Protein AF-A0A5E4GG06-F1 (afdb_monomer_lite)

pLDDT: mean 76.17, std 17.56, range [43.88, 95.81]

Organism: Prunus dulcis (NCBI:txid3755)

Foldseek 3Di:
DDADPVDNQWDWDDDDQWIWIARNVVRDIDTDDGNDPPPPDDDDDDPPPPPPPDPPPDDDPPPPPDD

Structure (mmCIF, N/CA/C/O backbone):
data_AF-A0A5E4GG06-F1
#
_entry.id   AF-A0A5E4GG06-F1
#
loop_
_atom_site.group_PDB
_atom_site.id
_atom_site.type_symbol
_atom_site.label_atom_id
_atom_site.label_alt_id
_atom_site.label_comp_id
_atom_site.label_asym_id
_atom_site.label_entity_id
_atom_site.label_seq_id
_atom_site.pdbx_PDB_ins_code
_atom_site.Cartn_x
_atom_site.Cartn_y
_atom_site.Cartn_z
_atom_site.occupancy
_atom_site.B_iso_or_equiv
_atom_site.auth_seq_id
_atom_site.auth_comp_id
_atom_site.auth_asym_id
_atom_site.auth_atom_id
_atom_site.pdbx_PDB_model_num
ATOM 1 N N . VAL A 1 1 ? -6.912 -9.980 -3.298 1.00 88.50 1 VAL A N 1
ATOM 2 C CA . VAL A 1 1 ? -5.523 -9.646 -2.915 1.00 88.50 1 VAL A CA 1
ATOM 3 C C . VAL A 1 1 ? -4.719 -9.468 -4.191 1.00 88.50 1 VAL A C 1
ATOM 5 O O . VAL A 1 1 ? -4.998 -10.199 -5.134 1.00 88.50 1 VAL A O 1
ATOM 8 N N . ALA A 1 2 ? -3.820 -8.488 -4.254 1.00 93.38 2 ALA A N 1
ATOM 9 C CA . ALA A 1 2 ? -2.978 -8.216 -5.421 1.00 93.38 2 ALA A CA 1
ATOM 10 C C . ALA A 1 2 ? -1.588 -7.734 -4.980 1.00 93.38 2 ALA A C 1
ATOM 12 O O . ALA A 1 2 ? -1.484 -7.064 -3.958 1.00 93.38 2 ALA A O 1
ATOM 13 N N . MET A 1 3 ? -0.551 -8.072 -5.744 1.00 95.12 3 MET A N 1
ATOM 14 C CA . MET A 1 3 ? 0.813 -7.556 -5.558 1.00 95.12 3 MET A CA 1
ATOM 15 C C . MET A 1 3 ? 1.013 -6.306 -6.417 1.00 95.12 3 MET A C 1
ATOM 17 O O . MET A 1 3 ? 0.418 -6.216 -7.495 1.00 95.12 3 MET A O 1
ATOM 21 N N . ASP A 1 4 ? 1.832 -5.359 -5.964 1.00 93.12 4 ASP A N 1
ATOM 22 C CA . ASP A 1 4 ? 2.222 -4.223 -6.802 1.00 93.12 4 ASP A CA 1
ATOM 23 C C . ASP A 1 4 ? 3.148 -4.691 -7.948 1.00 93.12 4 ASP A C 1
ATOM 25 O O . ASP A 1 4 ? 4.091 -5.447 -7.708 1.00 93.12 4 ASP A O 1
ATOM 29 N N . PRO A 1 5 ? 2.897 -4.278 -9.205 1.00 92.88 5 PRO A N 1
ATOM 30 C CA . PRO A 1 5 ? 3.682 -4.722 -10.359 1.00 92.88 5 PRO A CA 1
ATOM 31 C C . PRO A 1 5 ? 5.088 -4.107 -10.431 1.00 92.88 5 PRO A C 1
ATOM 33 O O . PRO A 1 5 ? 5.927 -4.609 -11.174 1.00 92.88 5 PRO A O 1
ATOM 36 N N . ASN A 1 6 ? 5.341 -3.023 -9.697 1.00 94.50 6 ASN A N 1
ATOM 37 C CA . ASN A 1 6 ? 6.617 -2.311 -9.657 1.00 94.50 6 ASN A CA 1
ATOM 38 C C . ASN A 1 6 ? 7.352 -2.500 -8.321 1.00 94.50 6 ASN A C 1
ATOM 40 O O . ASN A 1 6 ? 8.520 -2.128 -8.219 1.00 94.50 6 ASN A O 1
ATOM 44 N N . ASN A 1 7 ? 6.681 -3.033 -7.293 1.00 93.88 7 ASN A N 1
ATOM 45 C CA . ASN A 1 7 ? 7.248 -3.230 -5.965 1.00 93.88 7 ASN A CA 1
ATOM 46 C C . ASN A 1 7 ? 6.761 -4.535 -5.310 1.00 93.88 7 ASN A C 1
ATOM 48 O O . ASN A 1 7 ? 5.671 -4.612 -4.747 1.00 93.88 7 ASN A O 1
ATOM 52 N N . GLU A 1 8 ? 7.619 -5.552 -5.310 1.00 94.69 8 GLU A N 1
ATOM 53 C CA . GLU A 1 8 ? 7.320 -6.878 -4.753 1.00 94.69 8 GLU A CA 1
ATOM 54 C C . GLU A 1 8 ? 7.077 -6.901 -3.233 1.00 94.69 8 GLU A C 1
ATOM 56 O O . GLU A 1 8 ? 6.522 -7.870 -2.717 1.00 94.69 8 GLU A O 1
ATOM 61 N N . ASP A 1 9 ? 7.406 -5.825 -2.512 1.00 95.81 9 ASP A N 1
ATOM 62 C CA . ASP A 1 9 ? 7.143 -5.713 -1.076 1.00 95.81 9 ASP A CA 1
ATOM 63 C C . ASP A 1 9 ? 5.735 -5.193 -0.758 1.00 95.81 9 ASP A C 1
ATOM 65 O O . ASP A 1 9 ? 5.336 -5.190 0.410 1.00 95.81 9 ASP A O 1
ATOM 69 N N . ILE A 1 10 ? 4.979 -4.719 -1.754 1.00 95.62 10 ILE A N 1
ATOM 70 C CA . ILE A 1 10 ? 3.671 -4.090 -1.548 1.00 95.62 10 ILE A CA 1
ATOM 71 C C . ILE A 1 10 ? 2.530 -5.047 -1.907 1.00 95.62 10 ILE A C 1
ATOM 73 O O . ILE A 1 10 ? 2.420 -5.558 -3.022 1.00 95.62 10 ILE A O 1
ATOM 77 N N . LEU A 1 11 ? 1.628 -5.236 -0.943 1.00 95.19 11 LEU A N 1
ATOM 78 C CA . LEU A 1 11 ? 0.431 -6.063 -1.036 1.00 95.19 11 LEU A CA 1
ATOM 79 C C . LEU A 1 11 ? -0.830 -5.215 -0.870 1.00 95.19 11 LEU A C 1
ATOM 81 O O . LEU A 1 11 ? -1.037 -4.571 0.160 1.00 95.19 11 LEU A O 1
ATOM 85 N N . TYR A 1 12 ? -1.731 -5.301 -1.840 1.00 94.25 12 TYR A N 1
ATOM 86 C CA . TYR A 1 12 ? -3.054 -4.700 -1.781 1.00 94.25 12 TYR A CA 1
ATOM 87 C C . TYR A 1 12 ? -4.107 -5.714 -1.332 1.00 94.25 12 TYR A C 1
ATOM 89 O O . TYR A 1 12 ? -4.289 -6.793 -1.913 1.00 94.25 12 TYR A O 1
ATOM 97 N N . LEU A 1 13 ? -4.851 -5.345 -0.294 1.00 92.94 13 LEU A N 1
ATOM 98 C CA . LEU A 1 13 ? -5.884 -6.168 0.325 1.00 92.94 13 LEU A CA 1
ATOM 99 C C . LEU A 1 13 ? -7.204 -5.407 0.371 1.00 92.94 13 LEU A C 1
ATOM 101 O O . LEU A 1 13 ? -7.240 -4.210 0.627 1.00 92.94 13 LEU A O 1
ATOM 105 N N . SER A 1 14 ? -8.305 -6.120 0.157 1.00 91.44 14 SER A N 1
ATOM 106 C CA . SER A 1 14 ? -9.647 -5.604 0.415 1.00 91.44 14 SER A CA 1
ATOM 107 C C . SER A 1 14 ? -10.238 -6.422 1.550 1.00 91.44 14 SER A C 1
ATOM 109 O O . SER A 1 14 ? -10.338 -7.644 1.436 1.00 91.44 14 SER A O 1
ATOM 111 N N . ILE A 1 15 ? -10.572 -5.760 2.656 1.00 88.00 15 ILE A N 1
ATOM 112 C CA . ILE A 1 15 ? -11.183 -6.393 3.826 1.00 88.00 15 ILE A CA 1
ATOM 113 C C . ILE A 1 15 ? -12.453 -5.616 4.155 1.00 88.00 15 ILE A C 1
ATOM 115 O O . ILE A 1 15 ? -12.420 -4.443 4.533 1.00 88.00 15 ILE A O 1
ATOM 119 N N . GLY A 1 16 ? -13.599 -6.276 3.982 1.00 87.69 16 GLY A N 1
ATOM 120 C CA . GLY A 1 16 ? -14.907 -5.655 4.159 1.00 87.69 16 GLY A CA 1
ATOM 121 C C . GLY A 1 16 ? -15.117 -4.500 3.182 1.00 87.69 16 GLY A C 1
ATOM 122 O O . GLY A 1 16 ? -15.311 -4.719 1.987 1.00 87.69 16 GLY A O 1
ATOM 123 N N . ARG A 1 17 ? -15.117 -3.270 3.704 1.00 87.06 17 ARG A N 1
ATOM 124 C CA . ARG A 1 17 ? -15.259 -2.049 2.899 1.00 87.06 17 ARG A CA 1
ATOM 125 C C . ARG A 1 17 ? -13.952 -1.307 2.697 1.00 87.06 17 ARG A C 1
ATOM 127 O O . ARG A 1 17 ? -13.935 -0.371 1.919 1.00 87.06 17 ARG A O 1
ATOM 134 N N . HIS A 1 18 ? -12.868 -1.695 3.345 1.00 88.50 18 HIS A N 1
ATOM 135 C CA . HIS A 1 18 ? -11.632 -0.933 3.261 1.00 88.50 18 HIS A CA 1
ATOM 136 C C . HIS A 1 18 ? -10.651 -1.614 2.315 1.00 88.50 18 HIS A C 1
ATOM 138 O O . HIS A 1 18 ? -10.549 -2.844 2.258 1.00 88.50 18 HIS A O 1
ATOM 144 N N . PHE A 1 19 ? -9.929 -0.790 1.572 1.00 91.38 19 PHE A N 1
ATOM 145 C CA . PHE A 1 19 ? -8.754 -1.183 0.822 1.00 91.38 19 PHE A CA 1
ATOM 146 C C . PHE A 1 19 ? -7.520 -0.791 1.622 1.00 91.38 19 PHE A C 1
ATOM 148 O O . PHE A 1 19 ? -7.399 0.341 2.094 1.00 91.38 19 PHE A O 1
ATOM 155 N N . PHE A 1 20 ? -6.607 -1.741 1.755 1.00 92.50 20 PHE A N 1
ATOM 156 C CA . PHE A 1 20 ? -5.364 -1.608 2.487 1.00 92.50 20 PHE A CA 1
ATOM 157 C C . PHE A 1 20 ? -4.193 -1.800 1.536 1.00 92.50 20 PHE A C 1
ATOM 159 O O . PHE A 1 20 ? -4.220 -2.680 0.674 1.00 92.50 20 PHE A O 1
ATOM 166 N N . MET A 1 21 ? -3.153 -1.011 1.751 1.00 94.44 21 MET A N 1
ATOM 167 C CA . MET A 1 21 ? -1.813 -1.242 1.246 1.00 94.44 21 MET A CA 1
ATOM 168 C C . MET A 1 21 ? -0.958 -1.715 2.419 1.00 94.44 21 MET A C 1
ATOM 170 O O . MET A 1 21 ? -0.923 -1.070 3.466 1.00 94.44 21 MET A O 1
ATOM 174 N N . CYS A 1 22 ? -0.298 -2.852 2.263 1.00 95.12 22 CYS A N 1
ATOM 175 C CA . CYS A 1 22 ? 0.5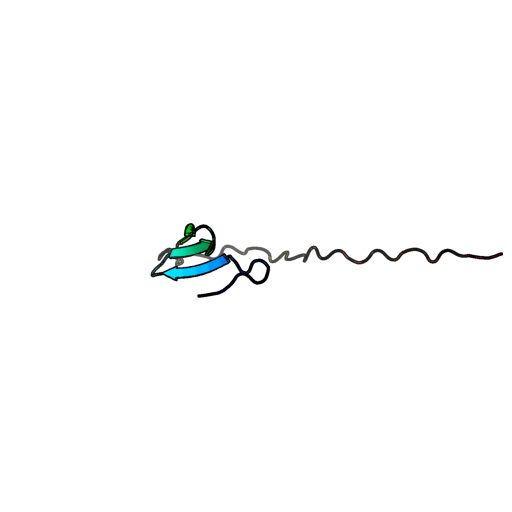90 -3.424 3.261 1.00 95.12 22 CYS A CA 1
ATOM 176 C C . CYS A 1 22 ? 1.987 -3.536 2.666 1.00 95.12 22 CYS A C 1
ATOM 178 O O . CYS A 1 22 ? 2.146 -4.069 1.571 1.00 95.12 22 CYS A O 1
ATOM 180 N N . ASN A 1 23 ? 2.993 -3.054 3.387 1.00 95.25 23 ASN A N 1
ATOM 181 C CA . ASN A 1 23 ? 4.380 -3.344 3.065 1.00 95.25 23 ASN A CA 1
ATOM 182 C C . ASN A 1 23 ? 4.808 -4.591 3.852 1.00 95.25 23 ASN A C 1
ATOM 184 O O . ASN A 1 23 ? 4.889 -4.572 5.082 1.00 95.25 23 ASN A O 1
ATOM 188 N N . ILE A 1 24 ? 5.060 -5.689 3.144 1.00 93.31 24 IL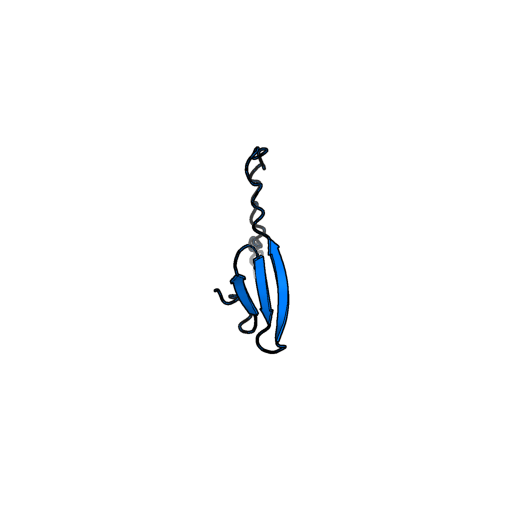E A N 1
ATOM 189 C CA . ILE A 1 24 ? 5.296 -7.013 3.728 1.00 93.31 24 ILE A CA 1
ATOM 190 C C . ILE A 1 24 ? 6.614 -7.048 4.510 1.00 93.31 24 ILE A C 1
ATOM 192 O O . ILE A 1 24 ? 6.690 -7.744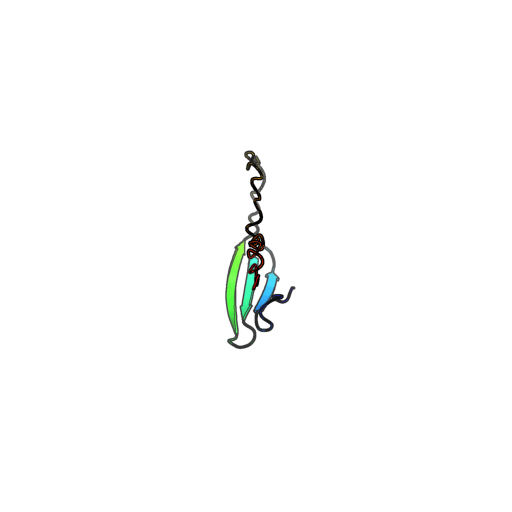 5.528 1.00 93.31 24 ILE A O 1
ATOM 196 N N . LEU A 1 25 ? 7.627 -6.299 4.067 1.00 94.00 25 LEU A N 1
ATOM 197 C CA . LEU A 1 25 ? 8.945 -6.239 4.698 1.00 94.00 25 LEU A CA 1
ATOM 198 C C . LEU A 1 25 ? 8.884 -5.512 6.047 1.00 94.00 25 LEU A C 1
ATOM 200 O O . LEU A 1 25 ? 9.296 -6.044 7.074 1.00 94.00 25 LEU A O 1
ATOM 204 N N . THR A 1 26 ? 8.311 -4.309 6.051 1.00 93.06 26 THR A N 1
ATOM 205 C CA . THR A 1 26 ? 8.219 -3.439 7.238 1.00 93.06 26 THR A CA 1
ATOM 206 C C . THR A 1 26 ? 7.012 -3.732 8.123 1.00 93.06 26 THR A C 1
ATOM 208 O O . THR A 1 26 ? 6.921 -3.199 9.225 1.00 93.06 26 THR A O 1
ATOM 211 N N . LYS A 1 27 ? 6.074 -4.565 7.650 1.00 90.94 27 LYS A N 1
ATOM 212 C CA . LYS A 1 27 ? 4.782 -4.855 8.296 1.00 90.94 27 LYS A CA 1
ATOM 213 C C . LYS A 1 27 ? 3.915 -3.614 8.519 1.00 90.94 27 LYS A C 1
ATOM 215 O O . LYS A 1 27 ? 3.039 -3.626 9.383 1.00 90.94 27 LYS A O 1
ATOM 220 N N . SER A 1 28 ? 4.147 -2.550 7.753 1.00 91.88 28 SER A N 1
ATOM 221 C CA . SER A 1 28 ? 3.359 -1.324 7.840 1.00 91.88 28 SER A CA 1
ATOM 222 C C . SER A 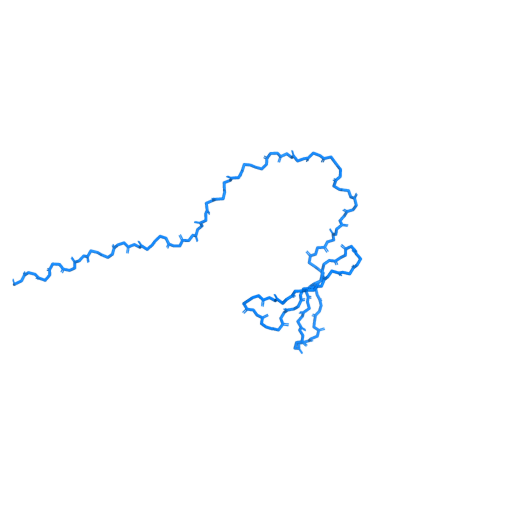1 28 ? 2.076 -1.441 7.016 1.00 91.88 28 SER A C 1
ATOM 224 O O . SER A 1 28 ? 2.059 -2.046 5.944 1.00 91.88 28 SER A O 1
ATOM 226 N N . TRP A 1 29 ? 0.990 -0.872 7.539 1.00 92.56 29 TRP A N 1
ATOM 227 C CA . TRP A 1 29 ? -0.340 -0.917 6.934 1.00 92.56 29 TRP A CA 1
ATOM 228 C C . TRP A 1 29 ? -0.861 0.498 6.725 1.00 92.56 29 TRP A C 1
ATOM 230 O O . TRP A 1 29 ? -0.752 1.341 7.615 1.00 92.56 29 TRP A O 1
ATOM 240 N N . LEU A 1 30 ? -1.472 0.737 5.569 1.00 91.50 30 LEU A N 1
ATOM 241 C CA . LEU A 1 30 ? -2.110 1.996 5.216 1.00 91.50 30 LEU A CA 1
ATOM 242 C C . LEU A 1 30 ? -3.502 1.727 4.647 1.00 91.50 30 LEU A C 1
ATOM 244 O O . LEU A 1 30 ? -3.660 0.911 3.740 1.00 91.50 30 LEU A O 1
ATOM 248 N N . VAL A 1 31 ? -4.514 2.430 5.153 1.00 90.62 31 VAL A N 1
ATOM 249 C CA . VAL A 1 31 ? -5.850 2.442 4.543 1.00 90.62 31 VAL A CA 1
ATOM 250 C C 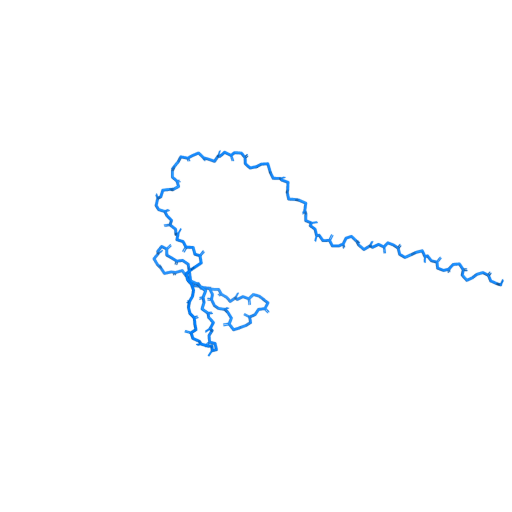. VAL A 1 31 ? -5.818 3.414 3.372 1.00 90.62 31 VAL A C 1
ATOM 252 O O . VAL A 1 31 ? -5.540 4.594 3.565 1.00 90.62 31 VAL A O 1
ATOM 255 N N . ILE A 1 32 ? -6.085 2.918 2.166 1.00 91.94 32 ILE A N 1
ATOM 256 C CA . ILE A 1 32 ? -5.986 3.716 0.934 1.00 91.94 32 ILE A CA 1
ATOM 257 C C . ILE A 1 32 ? -7.347 4.128 0.377 1.00 91.94 32 ILE A C 1
ATOM 259 O O . ILE A 1 32 ? -7.438 5.124 -0.331 1.00 91.94 32 ILE A O 1
ATOM 263 N N . ALA A 1 33 ? -8.407 3.383 0.689 1.00 85.56 33 ALA A N 1
ATOM 264 C CA . ALA A 1 33 ? -9.762 3.750 0.300 1.00 85.56 33 ALA A CA 1
ATOM 265 C C . ALA A 1 33 ? -10.798 3.056 1.185 1.00 85.56 33 ALA A C 1
ATOM 267 O O . ALA A 1 33 ? -10.587 1.940 1.662 1.00 85.56 33 ALA A O 1
ATOM 268 N N . GLU A 1 34 ? -11.953 3.693 1.336 1.00 85.69 34 GLU A N 1
ATOM 269 C CA . GLU A 1 34 ? -13.154 3.083 1.889 1.00 85.69 34 GLU A CA 1
ATOM 270 C C . GLU A 1 34 ? -14.224 3.012 0.798 1.00 85.69 34 GLU A C 1
ATOM 272 O O . GLU A 1 34 ? -14.534 3.987 0.116 1.00 85.69 34 GLU A O 1
ATOM 277 N N . LYS A 1 35 ? -14.781 1.821 0.611 1.00 76.19 35 LYS A N 1
ATOM 278 C CA . LYS A 1 35 ? -15.942 1.557 -0.222 1.00 76.19 35 LYS A CA 1
ATOM 279 C C . LYS A 1 35 ? -17.159 2.085 0.519 1.00 76.19 35 LYS A C 1
ATOM 281 O O . LYS A 1 35 ? -17.835 1.351 1.248 1.00 76.19 35 LYS A O 1
ATOM 286 N N . ASP A 1 36 ? -17.399 3.373 0.341 1.00 72.81 36 ASP A N 1
ATOM 287 C CA . ASP A 1 36 ? -18.556 4.026 0.913 1.00 72.81 36 ASP A CA 1
ATOM 288 C C . ASP A 1 36 ? -19.848 3.404 0.352 1.00 72.81 36 ASP A C 1
ATOM 290 O O . ASP A 1 36 ? -19.923 3.014 -0.818 1.00 72.81 36 ASP A O 1
ATOM 294 N N . ARG A 1 37 ? -20.880 3.262 1.191 1.00 57.75 37 ARG A N 1
ATOM 295 C CA . ARG A 1 37 ? -22.181 2.698 0.765 1.00 57.75 37 ARG A CA 1
ATOM 296 C C . ARG A 1 37 ? -23.051 3.721 0.023 1.00 57.75 37 ARG A C 1
ATOM 298 O O . ARG A 1 37 ? -24.125 3.368 -0.454 1.00 57.75 37 ARG A O 1
ATOM 305 N N . HIS A 1 38 ? -22.571 4.956 -0.108 1.00 52.97 38 HIS A N 1
ATOM 306 C CA . HIS A 1 38 ? -23.238 6.068 -0.776 1.00 52.97 38 HIS A CA 1
ATOM 307 C C . HIS A 1 38 ? -22.559 6.414 -2.113 1.00 52.97 38 HIS A C 1
ATOM 309 O O . HIS A 1 38 ? -22.027 7.499 -2.298 1.00 52.97 38 HIS A O 1
ATOM 315 N N . GLN A 1 39 ? -22.612 5.499 -3.082 1.00 52.00 39 GLN A N 1
ATOM 316 C CA . GLN A 1 39 ? -22.560 5.872 -4.505 1.00 52.00 39 GLN A CA 1
ATOM 317 C C . GLN A 1 39 ? -23.903 5.542 -5.158 1.00 52.00 39 GLN A C 1
ATOM 319 O O . GLN A 1 39 ? -24.008 4.813 -6.137 1.00 52.00 39 GLN A O 1
ATOM 324 N N . SER A 1 40 ? -24.964 6.066 -4.554 1.00 54.50 40 SER A N 1
ATOM 325 C CA . SER A 1 40 ? -26.161 6.448 -5.287 1.00 54.50 40 SER A CA 1
ATOM 326 C C . SER A 1 40 ? -26.145 7.970 -5.333 1.00 54.50 40 SER A C 1
ATOM 328 O O . SER A 1 40 ? -25.828 8.592 -4.322 1.00 54.50 40 SER A O 1
ATOM 330 N N . VAL A 1 41 ? -26.522 8.530 -6.483 1.00 46.41 41 VAL A N 1
ATOM 331 C CA . VAL A 1 41 ? -26.637 9.962 -6.817 1.00 46.41 41 VAL A CA 1
ATOM 332 C C . VAL A 1 41 ? -25.440 10.540 -7.598 1.00 46.41 41 VAL A C 1
ATOM 334 O O . VAL A 1 41 ? -24.522 11.143 -7.060 1.00 46.41 41 VAL A O 1
ATOM 337 N N . VAL A 1 42 ? -25.593 10.396 -8.924 1.00 43.88 42 VAL A N 1
ATOM 338 C CA . VAL A 1 42 ? -25.142 11.282 -10.014 1.00 43.88 42 VAL A CA 1
ATOM 339 C C . VAL A 1 42 ? -23.645 11.269 -10.312 1.00 43.88 42 VAL A C 1
ATOM 341 O O . VAL A 1 42 ? -22.855 11.919 -9.648 1.00 43.88 42 VAL A O 1
ATOM 344 N N . ALA A 1 43 ? -23.283 10.600 -11.408 1.00 47.66 43 ALA A N 1
ATOM 345 C CA . ALA A 1 43 ? -22.067 10.898 -12.151 1.00 47.66 43 ALA A CA 1
ATOM 346 C C . ALA A 1 43 ? -22.213 12.291 -12.793 1.00 47.66 43 ALA A C 1
ATOM 348 O O . ALA A 1 43 ? -22.993 12.424 -13.741 1.00 47.66 43 ALA A O 1
ATOM 349 N N . PRO A 1 44 ? -21.506 13.342 -12.337 1.00 44.88 44 PRO A N 1
ATOM 350 C CA . PRO A 1 44 ? -21.373 14.534 -13.143 1.00 44.88 44 PRO A CA 1
ATOM 351 C C . PRO A 1 44 ? -20.232 14.245 -14.115 1.00 44.88 44 PRO A C 1
ATOM 353 O O . PRO A 1 44 ? -19.075 14.177 -13.715 1.00 44.88 44 PRO A O 1
ATOM 356 N N . PHE A 1 45 ? -20.589 13.966 -15.368 1.00 54.31 45 PHE A N 1
ATOM 357 C CA . PHE A 1 45 ? -19.768 14.131 -16.568 1.00 54.31 45 PHE A CA 1
ATOM 358 C C . PHE A 1 45 ? -18.322 14.590 -16.298 1.00 54.31 45 PHE A C 1
ATOM 360 O O . PHE A 1 45 ? -18.024 15.782 -16.334 1.00 54.31 45 PHE A O 1
ATOM 367 N N . LEU A 1 46 ? -17.414 13.648 -16.040 1.00 52.69 46 LEU A N 1
ATOM 368 C CA . LEU A 1 46 ? -15.988 13.930 -16.142 1.00 52.69 46 LEU A CA 1
ATOM 369 C C . LEU A 1 46 ? -15.658 13.883 -17.638 1.00 52.69 46 LEU A C 1
ATOM 371 O O . LEU A 1 46 ? -15.830 12.818 -18.241 1.00 52.69 46 LEU A O 1
ATOM 375 N N . PRO A 1 47 ? -15.229 14.986 -18.281 1.00 51.16 47 PRO A N 1
ATOM 376 C CA . PRO A 1 47 ? -14.711 14.885 -19.630 1.00 51.16 47 PRO A CA 1
ATOM 377 C C . PRO A 1 47 ? -13.458 14.011 -19.558 1.00 51.16 47 PRO A C 1
ATOM 379 O O . PRO A 1 47 ? -12.466 14.364 -18.921 1.00 51.16 47 PRO A O 1
ATOM 382 N N . LEU A 1 48 ? -13.545 12.838 -20.182 1.00 53.81 48 LEU A N 1
ATOM 383 C CA . LEU A 1 48 ? -12.440 11.930 -20.466 1.00 53.81 48 LEU A CA 1
ATOM 384 C C . LEU A 1 48 ? -11.413 12.648 -21.355 1.00 53.81 48 LEU A C 1
ATOM 386 O O . LEU A 1 48 ? -11.332 12.403 -22.552 1.00 53.81 48 LEU A O 1
ATOM 390 N N . ILE A 1 49 ? -10.616 13.542 -20.775 1.00 59.50 49 ILE A N 1
ATOM 391 C CA . ILE A 1 49 ? -9.365 14.013 -21.369 1.00 59.50 49 ILE A CA 1
ATOM 392 C C . ILE A 1 49 ? -8.259 13.168 -20.740 1.00 59.50 49 ILE A C 1
ATOM 3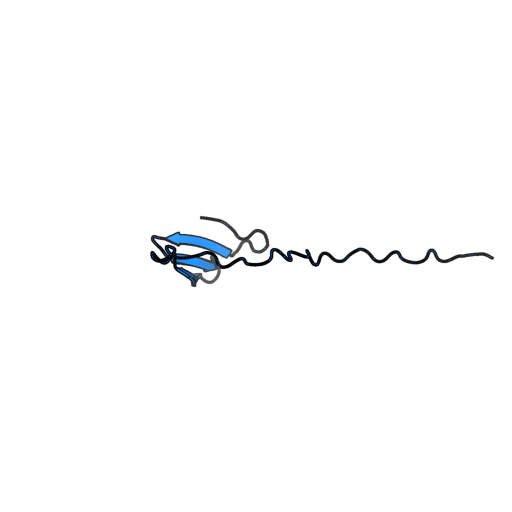94 O O . ILE A 1 49 ? -7.470 13.615 -19.914 1.00 59.50 49 ILE A O 1
ATOM 398 N N . PHE A 1 50 ? -8.249 11.886 -21.105 1.00 52.78 50 PHE A N 1
ATOM 399 C CA . PHE A 1 50 ? -7.086 11.025 -20.933 1.00 52.78 50 PHE A CA 1
ATOM 400 C C . PHE A 1 50 ? -6.147 11.315 -22.107 1.00 52.78 50 PHE A C 1
ATOM 402 O O . PHE A 1 50 ? -6.215 10.670 -23.149 1.00 52.78 50 PHE A O 1
ATOM 409 N N . HIS A 1 51 ? -5.287 12.322 -21.965 1.00 63.25 51 HIS A N 1
ATOM 410 C CA . HIS A 1 51 ? -4.065 12.381 -22.762 1.00 63.25 51 HIS A CA 1
ATOM 411 C C . HIS A 1 51 ? -3.040 11.505 -22.047 1.00 63.25 51 HIS A C 1
ATOM 413 O O . HIS A 1 51 ? -2.570 11.898 -20.977 1.00 63.25 51 HIS A O 1
ATOM 419 N N . PRO A 1 52 ? -2.697 10.314 -22.560 1.00 54.59 52 PRO A N 1
ATOM 420 C CA . PRO A 1 52 ? -1.619 9.567 -21.953 1.00 54.59 52 PRO A CA 1
ATOM 421 C C . PRO A 1 52 ? -0.318 10.342 -22.217 1.00 54.59 52 PRO A C 1
ATOM 423 O O . PRO A 1 52 ? 0.129 10.448 -23.358 1.00 54.59 52 PRO A O 1
ATOM 426 N N . GLN A 1 53 ? 0.273 10.917 -21.165 1.00 63.88 53 GLN A N 1
ATOM 427 C CA . GLN A 1 53 ? 1.624 11.488 -21.183 1.00 63.88 53 GLN A CA 1
ATOM 428 C C . GLN A 1 53 ? 2.657 10.353 -21.266 1.00 63.88 53 GLN A C 1
ATOM 430 O O . GLN A 1 53 ? 3.457 10.140 -20.360 1.00 63.88 53 GLN A O 1
ATOM 435 N N . TRP A 1 54 ? 2.625 9.588 -22.355 1.00 64.88 54 TRP A N 1
ATOM 436 C CA . TRP A 1 54 ? 3.794 8.833 -22.783 1.00 64.88 54 TRP A CA 1
ATOM 437 C C . TRP A 1 54 ? 4.747 9.812 -23.463 1.00 64.88 54 TRP A C 1
ATOM 439 O O . TRP A 1 54 ? 4.286 10.681 -24.209 1.00 64.88 54 TRP A O 1
ATOM 449 N N . PRO A 1 55 ? 6.064 9.714 -23.234 1.00 64.75 55 PRO A N 1
ATOM 450 C CA . PRO A 1 55 ? 6.991 10.554 -23.961 1.00 64.75 55 PRO A CA 1
ATOM 451 C C . PRO A 1 55 ? 6.938 10.124 -25.427 1.00 64.75 55 PRO A C 1
ATOM 453 O O . PRO A 1 55 ? 7.374 9.028 -25.776 1.00 64.75 55 PRO A O 1
ATOM 456 N N . THR A 1 56 ? 6.385 10.970 -26.294 1.00 69.25 56 THR A N 1
ATOM 457 C CA . THR A 1 56 ? 6.547 10.821 -27.739 1.00 69.25 56 THR A CA 1
ATOM 458 C C . THR A 1 56 ? 8.051 10.852 -28.021 1.00 69.25 56 THR A C 1
ATOM 460 O O . THR A 1 56 ? 8.690 11.855 -27.686 1.00 69.25 56 THR A O 1
ATOM 463 N N . PRO A 1 57 ? 8.657 9.792 -28.584 1.00 67.94 57 PRO A N 1
ATOM 464 C CA . PRO A 1 57 ? 10.075 9.810 -28.907 1.00 67.94 57 PRO A CA 1
ATOM 465 C C . PRO A 1 57 ? 10.342 10.965 -29.873 1.00 67.94 57 PRO A C 1
ATOM 467 O O . PRO A 1 57 ? 9.785 11.000 -30.969 1.00 67.94 57 PRO A O 1
ATOM 470 N N . VAL A 1 58 ? 11.162 11.932 -29.459 1.00 75.44 58 VAL A N 1
ATOM 471 C CA . VAL A 1 58 ? 11.566 13.039 -30.330 1.00 75.44 58 VAL A CA 1
ATOM 472 C C . VAL A 1 58 ? 12.461 12.462 -31.433 1.00 75.44 58 VAL A C 1
ATOM 474 O O . VAL A 1 58 ? 13.475 11.832 -31.109 1.00 75.44 58 VAL A O 1
ATOM 477 N N . PRO A 1 59 ? 12.136 12.654 -32.724 1.00 69.94 59 PRO A N 1
ATOM 478 C CA . PRO A 1 59 ? 13.031 12.270 -33.804 1.00 69.94 59 PRO A CA 1
ATOM 479 C C . PRO A 1 59 ? 14.338 13.050 -33.663 1.00 69.94 59 PRO A C 1
ATOM 481 O O . PRO A 1 59 ? 14.345 14.281 -33.688 1.00 69.94 59 PRO A O 1
ATOM 484 N N . ARG A 1 60 ? 15.457 12.343 -33.495 1.00 75.00 60 ARG A N 1
ATOM 485 C CA . ARG A 1 60 ? 16.776 12.975 -33.590 1.00 75.00 60 ARG A CA 1
ATOM 486 C C . ARG A 1 60 ? 17.013 13.317 -35.062 1.00 75.00 60 ARG A C 1
ATOM 488 O O . ARG A 1 60 ? 16.817 12.427 -35.893 1.00 75.00 60 ARG A O 1
ATOM 495 N N . PRO A 1 61 ? 17.415 14.552 -35.409 1.00 72.38 61 PRO A N 1
ATOM 496 C CA . PRO A 1 61 ? 17.858 14.830 -36.764 1.00 72.38 61 PRO A CA 1
ATOM 497 C C . PRO A 1 61 ? 19.018 13.885 -37.079 1.00 72.38 61 PRO A C 1
ATOM 499 O O . PRO A 1 61 ? 19.935 13.732 -36.268 1.00 72.38 61 PRO A O 1
ATOM 502 N N . ALA A 1 62 ? 18.942 13.208 -38.225 1.00 68.12 62 ALA A N 1
ATOM 503 C CA . ALA A 1 62 ? 20.090 12.492 -38.749 1.00 68.12 62 ALA A CA 1
ATOM 504 C C . ALA A 1 62 ? 21.211 13.521 -38.897 1.00 68.12 62 ALA A C 1
ATOM 506 O O . ALA A 1 62 ? 21.036 14.536 -39.572 1.00 68.12 62 ALA A O 1
ATOM 507 N N . THR A 1 63 ? 22.332 13.295 -38.219 1.00 61.09 63 THR A N 1
ATOM 508 C CA . THR A 1 63 ? 23.575 13.982 -38.536 1.00 61.09 63 THR A CA 1
ATOM 509 C C . THR A 1 63 ? 23.834 13.738 -40.015 1.00 61.09 63 THR A C 1
ATOM 511 O O . THR A 1 63 ? 24.120 12.609 -40.413 1.00 61.09 63 THR A O 1
ATOM 514 N N . SER A 1 64 ? 23.673 14.777 -40.835 1.00 57.47 64 SER A N 1
ATOM 515 C CA . SER A 1 64 ? 24.260 14.821 -42.165 1.00 57.47 64 SER A CA 1
ATOM 516 C C . SER A 1 64 ? 25.768 14.867 -41.958 1.00 57.47 64 SER A C 1
ATOM 518 O O . SER A 1 64 ? 26.379 15.930 -41.874 1.00 57.47 64 SER A O 1
ATOM 520 N N . GLU A 1 65 ? 26.355 13.694 -41.769 1.00 62.56 65 GLU A N 1
ATOM 521 C CA . GLU A 1 65 ? 27.767 13.488 -42.012 1.00 62.56 65 GLU A CA 1
ATOM 522 C C . GLU A 1 65 ? 27.917 13.495 -43.535 1.00 62.56 65 GLU A C 1
ATOM 524 O O . GLU A 1 65 ? 27.817 12.471 -44.206 1.00 62.56 65 GLU A O 1
ATOM 529 N N . GLU A 1 66 ? 28.032 14.695 -44.099 1.00 58.38 66 GLU A N 1
ATOM 530 C CA . GLU A 1 66 ? 28.408 14.883 -45.490 1.00 58.38 66 GLU A CA 1
ATOM 531 C C . GLU A 1 66 ? 29.702 15.693 -45.529 1.00 58.38 66 GLU A C 1
ATOM 533 O O . GLU A 1 66 ? 29.686 16.912 -45.402 1.00 58.38 66 GLU A O 1
ATOM 538 N N . ARG A 1 67 ? 30.787 14.919 -45.666 1.00 49.16 67 ARG A N 1
ATOM 539 C CA . ARG A 1 67 ? 32.092 15.214 -46.282 1.00 49.16 67 ARG A CA 1
ATOM 540 C C . ARG A 1 67 ? 32.895 16.437 -45.841 1.00 49.16 67 ARG A C 1
ATOM 542 O O . ARG A 1 67 ? 32.535 17.578 -46.188 1.00 49.16 67 ARG A O 1
#

Radius of gyration: 22.2 Å; chains: 1; bounding box: 59×25×55 Å

Secondary structure (DSSP, 8-state):
-EE-SS-TTEEEEEETTEEEEEETTTTEEEEEEE--S---S--------------PPPPPPP-----

Sequence (67 aa):
VAMDPNNEDILYLSIGRHFFMCNILTKSWLVIAEKDRHQSVVAPFLPLIFHPQWPTPVPRPATSEER

=== Feature glossary ===
The record interleaves many kinds of information about one protein. Here is each kind framed as the question it answers.

Q: What does the local fold look like, residue by residue?
A: A 3Di character summarizes, for each residue, the relative orientation of the Cα frame of its nearest spatial neighbor. Because it encodes fold topology rather than chemistry, 3Di alignments detect remote structural similarity that sequence alignment misses.

Q: Which residues are in helices, strands, or loops?
A: Secondary structure is the local, repeating backbone conformation. DSSP classifies it into eight states by reading the hydrogen-bond network: three helix types (H, G, I), two β types (E, B), two non-regular types (T, S), and unstructured coil (-).

Q: How big and how compact is the whole molecule?
A: Three whole-structure scalars: the radius of gyration (RMS distance of Cα from centroid, in Å), the count of Cα–Cα contacts (pairs closer than 8 Å and separated by more than four residues in sequence — i.e. tertiary, not local, contacts), and the bounding-box dimensions. Together they distinguish compact globular folds from extended fibres or disordered chains.

Q: How confident is the AlphaFold model at each residue?
A: For AlphaFold models, the B-factor field carries pLDDT — the model's own estimate of local accuracy on a 0–100 scale. Regions with pLDDT<50 should be treated as essentially unmodeled; they often correspond to intrinsically disordered segments.

Q: What family and function is it annotated with?
A: Functional annotations link the protein to curated databases. InterPro entries identify conserved domains and families by matching the sequence against member-database signatures (Pfam, PROSITE, CDD, …). Gene Ontology (GO) terms describe molecular function, biological process, and cellular component in a controlled vocabulary. CATH places the structure in a hierarchical fold classification (Class/Architecture/Topology/Homologous-superfamily). The organism is the source species.

Q: What known structures does this most resemble?
A: Nearest PDB neighbors are the top structural matches found by Foldseek when searching this structure against the entire Protein Data Bank. Each hit reports a TM-score (0 to 1; >0.5 almost always implies the same fold) and an E-value. These are *structural* homologs — they may share no detectable sequence similarity.

Q: Which residues are buried vs exposed?
A: Solvent-accessible surface area (SASA) is the area in Å² traced out by the centre of a 1.4 Å probe sphere (a water molecule) rolled over the protein's van der Waals surface (Shrake–Rupley / Lee–Richards construction). Buried residues have near-zero SASA; fully exposed residues can exceed 200 Å². The total SASA scales roughly with the number of surface residues.

Q: What are the backbone torsion angles?
A: φ (phi) and ψ (psi) are the two rotatable backbone dihedrals per residue: φ is the C(i-1)–N–Cα–C torsion, ψ is the N–Cα–C–N(i+1) torsion, both in degrees on (−180°, 180°]. α-helical residues cluster near (−60°, −45°); β-strand residues near (−120°, +130°). A Ramachandran plot is simply a scatter of (φ, ψ) for every residue.

Q: Are the domains correctly placed relative to each other?
A: Predicted aligned error is AlphaFold's pairwise confidence. Unlike pLDDT (per-residue), PAE is per-residue-pair and captures whether two parts of the structure are correctly placed relative to each other. Units are ångströms of expected positional error.

Q: What if only a Cα trace is available?
A: P-SEA three-state annotation labels each residue as helix, strand, or coil based purely on the geometry of the Cα trace. It serves as a fallback when the full backbone (and thus DSSP) is unavailable.

Q: What is the amino-acid chain?
A: This is the polypeptide sequence — one letter per residue, N-terminus first. Length ranges from a few dozen residues for small domains to over a thousand for large multi-domain proteins.

Q: What do the rendered images show?
A: The six renders are orthographic views along the three Cartesian axes in both directions. Representation (cartoon, sticks, or surface) and color scheme (sequence-rainbow or by-chain) vary across proteins so the training set covers all the common visualization conventions.

Q: What do the diagnostic plots show?
A: Plot images: a contact map (which residues are close in 3D, as an N×N binary image), a Ramachandran scatter (backbone torsion angles, revealing secondary-structure composition at a glance), and — for AlphaFold structures — a PAE heatmap (pairwise prediction confidence).

Q: How mobile is each atom in the crystal?
A: B-factor (Debye–Waller factor) reflects atomic displacement in the crystal lattice. It is an experimental observable (units Å²), not a prediction; low values mean the atom is pinned down, high values mean it moves or is heterogeneous across the crystal.

Q: Where is each backbone atom in 3D?
A: The mmCIF table is the protein's shape written out atom by atom. For each backbone N, Cα, C, and carbonyl O, it records an (x, y, z) coordinate triple in Å plus the residue type, chain letter, and residue number.